Protein AF-A0A2D5X6X3-F1 (afdb_monomer)

Foldseek 3Di:
DVVVVVVVVVVVVVVVVVVVVVVVVVVVVVCLVVPDLLNQLVVCVVVVVPPPLVVSLVVSCVSVVVDDSVRSSVSNVVD

Mean predicted aligned error: 11.26 Å

Sequence (79 aa):
MLTIIVWAVGAALLLINIFLRTRILRLEGELKKLRSPQEYMTYLRQQNVQDNKVAAIKALRKQYPELSLIEANSLYENL

Structure (mmCIF, N/CA/C/O backbone):
data_AF-A0A2D5X6X3-F1
#
_entry.id   AF-A0A2D5X6X3-F1
#
loop_
_atom_site.group_PDB
_atom_site.id
_atom_site.type_symbol
_atom_site.label_atom_id
_atom_site.label_alt_id
_atom_site.label_comp_id
_atom_site.label_asym_id
_atom_site.label_entity_id
_atom_site.label_seq_id
_atom_site.pdbx_PDB_ins_code
_atom_site.Cartn_x
_atom_site.Cartn_y
_atom_site.Cartn_z
_atom_site.occupancy
_atom_site.B_iso_or_equiv
_atom_site.auth_seq_id
_atom_site.auth_comp_id
_atom_site.auth_asym_id
_atom_site.auth_atom_id
_atom_site.pdbx_PDB_model_num
ATOM 1 N N . MET A 1 1 ? 17.277 -7.617 -38.536 1.00 68.12 1 MET A N 1
ATOM 2 C CA . MET A 1 1 ? 17.392 -6.237 -38.008 1.00 68.12 1 MET A CA 1
ATOM 3 C C . MET A 1 1 ? 16.087 -5.793 -37.348 1.00 68.12 1 MET A C 1
ATOM 5 O O . MET A 1 1 ? 16.056 -5.705 -36.131 1.00 68.12 1 MET A O 1
ATOM 9 N N . LEU A 1 2 ? 14.994 -5.610 -38.101 1.00 80.81 2 LEU A N 1
ATOM 10 C CA . LEU A 1 2 ? 13.727 -5.049 -37.591 1.00 80.81 2 LEU A CA 1
ATOM 11 C C . LEU A 1 2 ? 13.051 -5.901 -36.498 1.00 80.81 2 LEU A C 1
ATOM 13 O O . LEU A 1 2 ? 12.608 -5.374 -35.485 1.00 80.81 2 LEU A O 1
ATOM 17 N N . THR A 1 3 ? 13.074 -7.228 -36.638 1.00 87.06 3 THR A N 1
ATOM 18 C CA . THR A 1 3 ? 12.545 -8.173 -35.640 1.00 87.06 3 THR A CA 1
ATOM 19 C C . THR A 1 3 ? 13.258 -8.054 -34.292 1.00 87.06 3 THR A C 1
ATOM 21 O O . THR A 1 3 ? 12.612 -8.046 -33.252 1.00 87.06 3 THR A O 1
ATOM 24 N N . ILE A 1 4 ? 14.585 -7.902 -34.301 1.00 88.00 4 ILE A N 1
ATOM 25 C CA . ILE A 1 4 ? 15.397 -7.783 -33.079 1.00 88.00 4 ILE A CA 1
ATOM 26 C C . ILE A 1 4 ? 15.069 -6.475 -32.350 1.00 88.00 4 ILE A C 1
ATOM 28 O O . ILE A 1 4 ? 14.961 -6.464 -31.128 1.00 88.00 4 ILE A O 1
ATOM 32 N N . ILE A 1 5 ? 14.838 -5.391 -33.097 1.00 88.12 5 ILE A N 1
ATOM 33 C CA . ILE A 1 5 ? 14.459 -4.086 -32.539 1.00 88.12 5 ILE A CA 1
ATOM 34 C C . ILE A 1 5 ? 13.084 -4.164 -31.862 1.00 88.12 5 ILE A C 1
ATOM 36 O O . ILE A 1 5 ? 12.930 -3.679 -30.745 1.00 88.12 5 ILE A O 1
ATOM 40 N N . VAL A 1 6 ? 12.101 -4.824 -32.486 1.00 90.88 6 VAL A N 1
ATOM 41 C CA . VAL A 1 6 ? 10.759 -5.003 -31.899 1.00 90.88 6 VAL A CA 1
ATOM 42 C C . VAL A 1 6 ? 10.825 -5.788 -30.586 1.00 90.88 6 VAL A C 1
ATOM 44 O O . VAL A 1 6 ? 10.228 -5.375 -29.591 1.00 90.88 6 VAL A O 1
ATOM 47 N N . TRP A 1 7 ? 11.601 -6.874 -30.547 1.00 92.00 7 TRP A N 1
ATOM 48 C CA . TRP A 1 7 ? 11.813 -7.647 -29.320 1.00 92.00 7 TRP A CA 1
ATOM 49 C C . TRP A 1 7 ? 12.550 -6.847 -28.241 1.00 92.00 7 TRP A C 1
ATOM 51 O O . TRP A 1 7 ? 12.171 -6.916 -27.073 1.00 92.00 7 TRP A O 1
ATOM 61 N N . ALA A 1 8 ? 13.551 -6.047 -28.616 1.00 90.38 8 ALA A N 1
ATOM 62 C CA . ALA A 1 8 ? 14.280 -5.193 -27.682 1.00 90.38 8 ALA A CA 1
ATOM 63 C C . ALA A 1 8 ? 13.376 -4.118 -27.051 1.00 90.38 8 ALA A C 1
ATOM 65 O O . ALA A 1 8 ? 13.408 -3.925 -25.837 1.00 90.38 8 ALA A O 1
ATOM 66 N N . VAL A 1 9 ? 12.524 -3.464 -27.848 1.00 94.00 9 VAL A N 1
ATOM 67 C CA . VAL A 1 9 ? 11.554 -2.472 -27.352 1.00 94.00 9 VAL A CA 1
ATOM 68 C C . VAL A 1 9 ? 10.504 -3.132 -26.454 1.00 94.00 9 VAL A C 1
ATOM 70 O O . VAL A 1 9 ? 10.215 -2.621 -25.372 1.00 94.00 9 VAL A O 1
ATOM 73 N N . GLY A 1 10 ? 9.972 -4.292 -26.854 1.00 91.50 10 GLY A N 1
ATOM 74 C CA . GLY A 1 10 ? 9.021 -5.051 -26.039 1.00 91.50 10 GLY A CA 1
ATOM 75 C C . GLY A 1 10 ? 9.610 -5.470 -24.689 1.00 91.50 10 GLY A C 1
ATOM 76 O O . GLY A 1 10 ? 8.987 -5.261 -23.648 1.00 91.50 10 GLY A O 1
ATOM 77 N N . ALA A 1 11 ? 10.841 -5.986 -24.681 1.00 92.19 11 ALA A N 1
ATOM 78 C CA . ALA A 1 11 ? 11.543 -6.357 -23.456 1.00 92.19 11 ALA A CA 1
ATOM 79 C C . ALA A 1 11 ? 11.818 -5.143 -22.553 1.00 92.19 11 ALA A C 1
ATOM 81 O O . ALA A 1 11 ? 11.600 -5.219 -21.343 1.00 92.19 11 ALA A O 1
ATOM 82 N N . ALA A 1 12 ? 12.226 -4.006 -23.125 1.00 93.19 12 ALA A N 1
ATOM 83 C CA . ALA A 1 12 ? 12.437 -2.773 -22.370 1.00 93.19 12 ALA A CA 1
ATOM 84 C C . ALA A 1 12 ? 11.143 -2.280 -21.700 1.00 93.19 12 ALA A C 1
ATOM 86 O O . ALA A 1 12 ? 11.153 -1.943 -20.516 1.00 93.19 12 ALA A O 1
ATOM 87 N N . LEU A 1 13 ? 10.012 -2.304 -22.414 1.00 93.81 13 LEU A N 1
ATOM 88 C CA . LEU A 1 13 ? 8.708 -1.929 -21.858 1.00 93.81 13 LEU A CA 1
ATOM 89 C C . LEU A 1 13 ? 8.267 -2.861 -20.724 1.00 93.81 13 LEU A C 1
ATOM 91 O O . LEU A 1 13 ? 7.749 -2.389 -19.711 1.00 93.81 13 LEU A O 1
ATOM 95 N N . LEU A 1 14 ? 8.503 -4.168 -20.855 1.00 92.31 14 LEU A N 1
ATOM 96 C CA . LEU A 1 14 ? 8.196 -5.135 -19.799 1.00 92.31 14 LEU A CA 1
ATOM 97 C C . LEU A 1 14 ? 9.049 -4.904 -18.547 1.00 92.31 14 LEU A C 1
ATOM 99 O O . LEU A 1 14 ? 8.516 -4.911 -17.437 1.00 92.31 14 LEU A O 1
ATOM 103 N N . LEU A 1 15 ? 10.348 -4.639 -18.713 1.00 92.00 15 LEU A N 1
ATOM 104 C CA . LEU A 1 15 ? 11.241 -4.319 -17.597 1.00 92.00 15 LEU A CA 1
ATOM 105 C C . LEU A 1 15 ? 10.825 -3.025 -16.891 1.00 92.00 15 LEU A C 1
ATOM 107 O O . LEU A 1 15 ? 10.767 -2.996 -15.663 1.00 92.00 15 LEU A O 1
ATOM 111 N N . ILE A 1 16 ? 10.475 -1.984 -17.652 1.00 90.88 16 ILE A N 1
ATOM 112 C CA . ILE A 1 16 ? 9.956 -0.721 -17.111 1.00 90.88 16 ILE A CA 1
ATOM 113 C C . ILE A 1 16 ? 8.660 -0.973 -16.334 1.00 90.88 16 ILE A C 1
ATOM 115 O O . ILE A 1 16 ? 8.540 -0.528 -15.196 1.00 90.88 16 ILE A O 1
ATOM 119 N N . ASN A 1 17 ? 7.718 -1.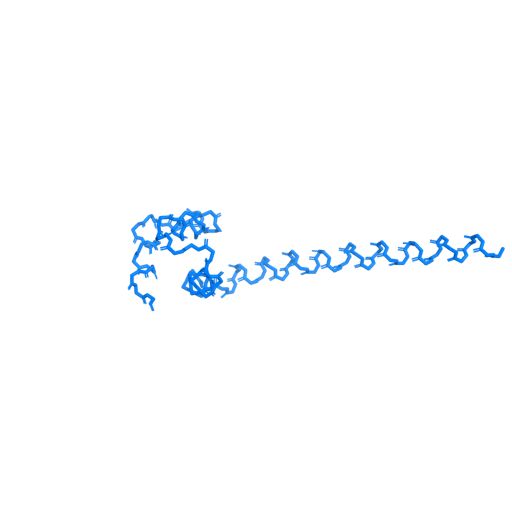736 -16.891 1.00 91.62 17 ASN A N 1
ATOM 120 C CA . ASN A 1 17 ? 6.451 -2.057 -16.231 1.00 91.62 17 ASN A CA 1
ATOM 121 C C . ASN A 1 17 ? 6.674 -2.774 -14.887 1.00 91.62 17 ASN A C 1
ATOM 123 O O . ASN A 1 17 ? 6.175 -2.331 -13.851 1.00 91.62 17 ASN A O 1
ATOM 127 N N . ILE A 1 18 ? 7.498 -3.827 -14.874 1.00 86.38 18 ILE A N 1
ATOM 128 C CA . ILE A 1 18 ? 7.831 -4.561 -13.646 1.00 86.38 18 ILE A CA 1
ATOM 129 C C . ILE A 1 18 ? 8.528 -3.640 -12.641 1.00 86.38 18 ILE A C 1
ATOM 131 O O . ILE A 1 18 ? 8.186 -3.651 -11.457 1.00 86.38 18 ILE A O 1
ATOM 135 N N . PHE A 1 19 ? 9.467 -2.806 -13.090 1.00 87.44 19 PHE A N 1
ATOM 136 C CA . PHE A 1 19 ? 10.189 -1.885 -12.219 1.00 87.44 19 PHE A CA 1
ATOM 137 C C . PHE A 1 19 ? 9.266 -0.844 -11.586 1.00 87.44 19 PHE A C 1
ATOM 139 O O . PHE A 1 19 ? 9.315 -0.657 -10.370 1.00 87.44 19 PHE A O 1
ATOM 146 N N . LEU A 1 20 ? 8.387 -0.213 -12.371 1.00 84.06 20 LEU A N 1
ATOM 147 C CA . LEU A 1 20 ? 7.399 0.734 -11.855 1.00 84.06 20 LEU A CA 1
ATOM 148 C C . LEU A 1 20 ? 6.451 0.055 -10.872 1.00 84.06 20 LEU A C 1
ATOM 150 O O . LEU A 1 20 ? 6.227 0.581 -9.787 1.00 84.06 20 LEU A O 1
ATOM 154 N N . ARG A 1 21 ? 5.946 -1.137 -11.199 1.00 80.88 21 ARG A N 1
ATOM 155 C CA . ARG A 1 21 ? 5.040 -1.879 -10.317 1.00 80.88 21 ARG A CA 1
ATOM 156 C C . ARG A 1 21 ? 5.711 -2.259 -8.997 1.00 80.88 21 ARG A C 1
ATOM 158 O O . ARG A 1 21 ? 5.107 -2.125 -7.939 1.00 80.88 21 ARG A O 1
ATOM 165 N N . THR A 1 22 ? 6.976 -2.669 -9.042 1.00 80.62 22 THR A N 1
ATOM 166 C CA . THR A 1 22 ? 7.756 -3.011 -7.842 1.00 80.62 22 THR A CA 1
ATOM 167 C C . THR A 1 22 ? 8.076 -1.768 -7.012 1.00 80.62 22 THR A C 1
ATOM 169 O O . THR A 1 22 ? 7.978 -1.802 -5.787 1.00 80.62 22 THR A O 1
ATOM 172 N N . ARG A 1 23 ? 8.416 -0.648 -7.667 1.00 78.19 23 ARG A N 1
ATOM 173 C CA . ARG A 1 23 ? 8.612 0.656 -7.019 1.00 78.19 23 ARG A CA 1
ATOM 174 C C . ARG A 1 23 ? 7.333 1.119 -6.334 1.00 78.19 23 ARG A C 1
ATOM 176 O O . ARG A 1 23 ? 7.423 1.518 -5.185 1.00 78.19 23 ARG A O 1
ATOM 183 N N . ILE A 1 24 ? 6.176 1.020 -6.992 1.00 81.06 24 ILE A N 1
ATOM 184 C CA . ILE A 1 24 ? 4.869 1.366 -6.416 1.00 81.06 24 ILE A CA 1
ATOM 185 C C . ILE A 1 24 ? 4.578 0.497 -5.198 1.00 81.06 24 ILE A C 1
ATOM 187 O O . ILE A 1 24 ? 4.305 1.045 -4.146 1.00 81.06 24 ILE A O 1
ATOM 191 N N . LEU A 1 25 ? 4.727 -0.827 -5.285 1.00 74.44 25 LEU A N 1
ATOM 192 C CA . LEU A 1 25 ? 4.480 -1.717 -4.142 1.00 74.44 25 LEU A CA 1
ATOM 193 C C . LEU A 1 25 ? 5.427 -1.442 -2.966 1.00 74.44 25 LEU A C 1
ATOM 195 O O . LEU A 1 25 ? 5.028 -1.507 -1.805 1.00 74.44 25 LEU A O 1
ATOM 199 N N . ARG A 1 26 ? 6.693 -1.117 -3.250 1.00 73.56 26 ARG A N 1
ATOM 200 C CA . ARG A 1 26 ? 7.667 -0.750 -2.218 1.00 73.56 26 ARG A CA 1
ATOM 201 C C . ARG A 1 26 ? 7.366 0.619 -1.618 1.00 73.56 26 ARG A C 1
ATOM 203 O O . ARG A 1 26 ? 7.441 0.757 -0.405 1.00 73.56 26 ARG A O 1
ATOM 210 N N . LEU A 1 27 ? 6.996 1.593 -2.446 1.00 72.06 27 LEU A N 1
ATOM 211 C CA . LEU A 1 27 ? 6.565 2.920 -2.016 1.00 72.06 27 LEU A CA 1
ATOM 212 C C . LEU A 1 27 ? 5.276 2.836 -1.208 1.00 72.06 27 LEU A C 1
ATOM 214 O O . LEU A 1 27 ? 5.199 3.493 -0.191 1.00 72.06 27 LEU A O 1
ATOM 218 N N . GLU A 1 28 ? 4.309 2.003 -1.588 1.00 66.88 28 GLU A N 1
ATOM 219 C CA . GLU A 1 28 ? 3.099 1.711 -0.814 1.00 66.88 28 GLU A CA 1
ATOM 220 C C . GLU A 1 28 ? 3.430 1.027 0.509 1.00 66.88 28 GLU A C 1
ATOM 222 O O . GLU A 1 28 ? 2.802 1.329 1.515 1.00 66.88 28 GLU A O 1
ATOM 227 N N . GLY A 1 29 ? 4.414 0.126 0.536 1.00 64.50 29 GLY A N 1
ATOM 228 C CA . GLY A 1 29 ? 4.882 -0.524 1.759 1.00 64.50 29 GLY A CA 1
ATOM 229 C C . GLY A 1 29 ? 5.628 0.427 2.697 1.00 64.50 29 GLY A C 1
ATOM 230 O O . GLY A 1 29 ? 5.441 0.365 3.909 1.00 64.50 29 GLY A O 1
ATOM 231 N N . GLU A 1 30 ? 6.451 1.325 2.159 1.00 64.25 30 GLU A N 1
ATOM 232 C CA . GLU A 1 30 ? 7.120 2.371 2.936 1.00 64.25 30 GLU A CA 1
ATOM 233 C C . GLU A 1 30 ? 6.134 3.458 3.361 1.00 6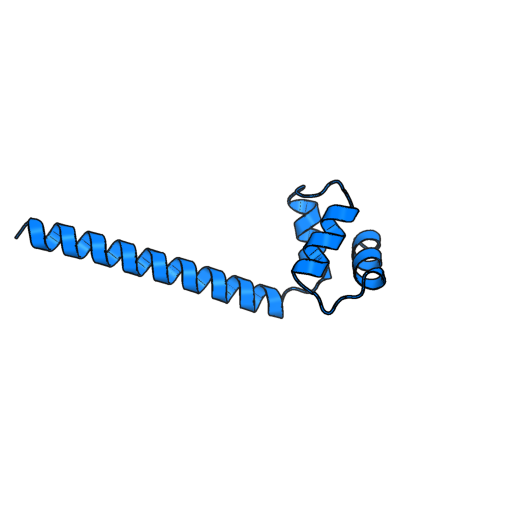4.25 30 GLU A C 1
ATOM 235 O O . GLU A 1 30 ? 6.113 3.813 4.531 1.00 64.25 30 GLU A O 1
ATOM 240 N N . LEU A 1 31 ? 5.209 3.871 2.493 1.00 63.84 31 LEU A N 1
ATOM 241 C CA . LEU A 1 31 ? 4.043 4.669 2.867 1.00 63.84 31 LEU A CA 1
ATOM 242 C C . LEU A 1 31 ? 3.250 3.960 3.9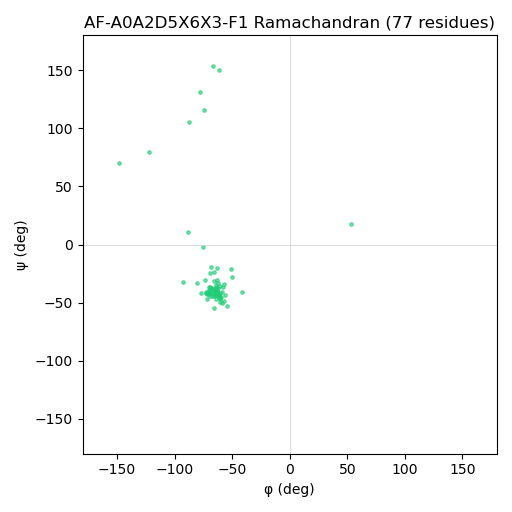51 1.00 63.84 31 LEU A C 1
ATOM 244 O O . LEU A 1 31 ? 2.898 4.594 4.914 1.00 63.84 31 LEU A O 1
ATOM 248 N N . LYS A 1 32 ? 3.012 2.654 3.893 1.00 59.72 32 LYS A N 1
ATOM 249 C CA . LYS A 1 32 ? 2.299 1.938 4.959 1.00 59.72 32 LYS A CA 1
ATOM 250 C C . LYS A 1 32 ? 3.050 1.973 6.297 1.00 59.72 32 LYS A C 1
ATOM 252 O O . LYS A 1 32 ? 2.412 1.958 7.343 1.00 59.72 32 LYS A O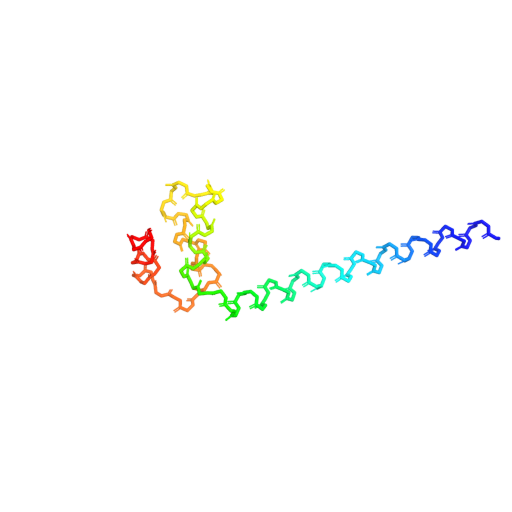 1
ATOM 257 N N . LYS A 1 33 ? 4.385 2.025 6.262 1.00 59.41 33 LYS A N 1
ATOM 258 C CA . LYS A 1 33 ? 5.246 2.143 7.450 1.00 59.41 33 LYS A CA 1
ATOM 259 C C . LYS A 1 33 ? 5.358 3.575 7.982 1.00 59.41 33 LYS A C 1
ATOM 261 O O . LYS A 1 33 ? 5.516 3.740 9.184 1.00 59.41 33 LYS A O 1
ATOM 266 N N . LEU A 1 34 ? 5.323 4.580 7.108 1.00 57.66 34 LEU A N 1
ATOM 267 C CA . LEU A 1 34 ? 5.443 5.997 7.472 1.00 57.66 34 LEU A CA 1
ATOM 268 C C . LEU A 1 34 ? 4.089 6.675 7.710 1.00 57.66 34 LEU A C 1
ATOM 270 O O . LEU A 1 34 ? 3.988 7.575 8.535 1.00 57.66 34 LEU A O 1
ATOM 274 N N . ARG A 1 35 ? 3.052 6.247 6.993 1.00 63.91 35 ARG A N 1
ATOM 275 C CA . ARG A 1 35 ? 1.700 6.790 7.054 1.00 63.91 35 ARG A CA 1
ATOM 276 C C . ARG A 1 35 ? 1.056 6.314 8.334 1.00 63.91 35 ARG A C 1
ATOM 278 O O . ARG A 1 35 ? 0.814 5.117 8.521 1.00 63.91 35 ARG A O 1
ATOM 285 N N . SER A 1 36 ? 0.763 7.274 9.198 1.00 69.88 36 SER A N 1
ATOM 286 C CA . SER A 1 36 ? 0.003 7.012 10.403 1.00 69.88 36 SER A CA 1
ATOM 287 C C . SER A 1 36 ? -1.393 6.489 10.024 1.00 69.88 36 SER A C 1
ATOM 289 O O . SER A 1 36 ? -1.953 6.865 8.985 1.00 69.88 36 SER A O 1
ATOM 291 N N . PRO A 1 37 ? -2.006 5.643 10.867 1.00 69.50 37 PRO A N 1
ATOM 292 C CA . PRO A 1 37 ? -3.396 5.220 10.694 1.00 69.50 37 PRO A CA 1
ATOM 293 C C . PRO A 1 37 ? -4.364 6.401 10.481 1.00 69.50 37 PRO A C 1
ATOM 295 O O . PRO A 1 37 ? -5.369 6.265 9.786 1.00 69.50 37 PRO A O 1
ATOM 298 N N . GLN A 1 38 ? -4.023 7.575 11.027 1.00 69.81 38 GLN A N 1
ATOM 299 C CA . GLN A 1 38 ? -4.753 8.835 10.873 1.00 69.81 38 GLN A CA 1
ATOM 300 C C . GLN A 1 38 ? -4.717 9.341 9.431 1.00 69.81 38 GLN A C 1
ATOM 302 O O . GLN A 1 38 ? -5.771 9.516 8.830 1.00 69.81 38 GLN A O 1
ATOM 307 N N . GLU A 1 39 ? -3.529 9.497 8.841 1.00 74.00 39 GLU A N 1
ATOM 308 C CA . GLU A 1 39 ? -3.376 9.970 7.459 1.00 74.00 39 GLU A CA 1
ATOM 309 C C . GLU A 1 39 ? -4.008 9.018 6.435 1.00 74.00 39 GLU A C 1
ATOM 311 O O . GLU A 1 39 ? -4.519 9.452 5.397 1.00 74.00 39 GLU A O 1
ATOM 316 N N . TYR A 1 40 ? -3.988 7.707 6.708 1.00 74.94 40 TYR A N 1
ATOM 317 C CA . TYR A 1 40 ? -4.685 6.732 5.870 1.00 74.94 40 TYR A CA 1
ATOM 318 C C . TYR A 1 40 ? -6.202 6.923 5.937 1.00 74.94 40 TYR A C 1
ATOM 320 O O . TYR A 1 40 ? -6.870 6.900 4.904 1.00 74.94 40 TYR A O 1
ATOM 328 N N . MET A 1 41 ? -6.742 7.171 7.130 1.00 74.62 41 MET A N 1
ATOM 329 C CA . MET A 1 41 ? -8.167 7.419 7.313 1.00 74.62 41 MET A CA 1
ATOM 330 C C . MET A 1 41 ? -8.601 8.771 6.709 1.00 74.62 41 MET A C 1
ATOM 332 O O . MET A 1 41 ? -9.649 8.836 6.065 1.00 74.62 41 MET A O 1
ATOM 336 N N . THR A 1 42 ? -7.768 9.820 6.786 1.00 76.25 42 THR A N 1
ATOM 337 C CA . THR A 1 42 ? -8.003 11.099 6.082 1.00 76.25 42 THR A CA 1
ATOM 338 C C . THR A 1 42 ? -8.097 10.895 4.573 1.00 76.25 42 THR A C 1
ATOM 340 O O . THR A 1 42 ? -8.960 11.467 3.911 1.00 76.25 42 THR A O 1
ATOM 343 N N . TYR A 1 43 ? -7.232 10.046 4.022 1.00 75.75 43 TYR A N 1
ATOM 344 C CA . TYR A 1 43 ? -7.232 9.724 2.601 1.00 75.75 43 TYR A CA 1
ATOM 345 C C . TYR A 1 43 ? -8.450 8.917 2.168 1.00 75.75 43 TYR A C 1
ATOM 347 O O . TYR A 1 43 ? -9.036 9.234 1.138 1.00 75.75 43 TYR A O 1
ATOM 355 N N . LEU A 1 44 ? -8.873 7.924 2.957 1.00 74.88 44 LEU A N 1
ATOM 356 C CA . LEU A 1 44 ? -10.117 7.194 2.690 1.00 74.88 44 LEU A CA 1
ATOM 357 C C . LEU A 1 44 ? -11.328 8.139 2.643 1.00 74.88 44 LEU A C 1
ATOM 359 O O . LEU A 1 44 ? -12.214 7.956 1.806 1.00 74.88 44 LEU A O 1
ATOM 363 N N . ARG A 1 45 ? -11.331 9.175 3.493 1.00 73.00 45 ARG A N 1
ATOM 364 C CA . ARG A 1 45 ? -12.363 10.218 3.516 1.00 73.00 45 ARG A CA 1
ATOM 365 C C . ARG A 1 45 ? -12.274 11.155 2.309 1.00 73.00 45 ARG A C 1
ATOM 367 O O . ARG A 1 45 ? -13.278 11.382 1.647 1.00 73.00 45 ARG A O 1
ATOM 374 N N . GLN A 1 46 ?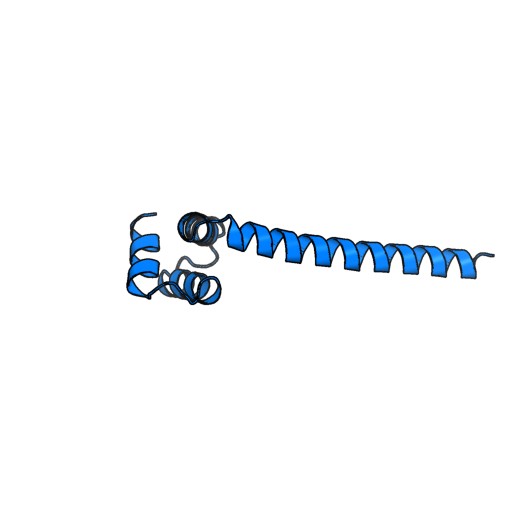 -11.080 11.646 1.970 1.00 73.19 46 GLN A N 1
ATOM 375 C CA . GLN A 1 46 ? -10.862 12.515 0.801 1.00 73.19 46 GLN A CA 1
ATOM 376 C C . GLN A 1 46 ? -11.157 11.823 -0.527 1.00 73.19 46 GLN A C 1
ATOM 378 O O . GLN A 1 46 ? -11.664 12.447 -1.454 1.00 73.19 46 GLN A O 1
ATOM 383 N N . GLN A 1 47 ? -10.844 10.535 -0.630 1.00 68.44 47 GLN A N 1
ATOM 384 C CA . GLN A 1 47 ? -11.089 9.769 -1.843 1.00 68.44 47 GLN A CA 1
ATOM 385 C C . GLN A 1 47 ? -12.579 9.420 -2.010 1.00 68.44 47 GLN A C 1
ATOM 387 O O . GLN A 1 47 ? -12.951 8.818 -3.014 1.00 68.44 47 GLN A O 1
ATOM 392 N N . ASN A 1 48 ? -13.433 9.801 -1.047 1.00 61.16 48 ASN A N 1
ATOM 393 C CA . ASN A 1 48 ? -14.882 9.595 -1.048 1.00 61.16 48 ASN A CA 1
ATOM 394 C C . ASN A 1 48 ? -15.295 8.132 -1.292 1.00 61.16 48 ASN A C 1
ATOM 396 O O . ASN A 1 48 ? -16.434 7.833 -1.642 1.00 61.16 48 ASN A O 1
ATOM 400 N N . VAL A 1 49 ? -14.360 7.193 -1.103 1.00 58.41 49 VAL A N 1
ATOM 401 C CA . VAL A 1 49 ? -14.580 5.767 -1.373 1.00 58.41 49 VAL A CA 1
ATOM 402 C C . VAL A 1 49 ? -15.624 5.226 -0.395 1.00 58.41 49 VAL A C 1
ATOM 404 O O . VAL A 1 49 ? -16.251 4.202 -0.663 1.00 58.41 49 VAL A O 1
ATOM 407 N N . GLN A 1 50 ? -15.794 5.880 0.763 1.00 57.78 50 GLN A N 1
ATOM 408 C CA . GLN A 1 50 ? -16.567 5.371 1.889 1.00 57.78 50 GLN A CA 1
ATOM 409 C C . GLN A 1 50 ? -17.236 6.504 2.683 1.00 57.78 50 GLN A C 1
ATOM 411 O O . GLN A 1 50 ? -16.913 6.721 3.845 1.00 57.78 50 GLN A O 1
ATOM 416 N N . ASP A 1 51 ? -18.252 7.148 2.096 1.00 63.47 51 ASP A N 1
ATOM 417 C CA . ASP A 1 51 ? -19.277 7.919 2.844 1.00 63.47 51 ASP A CA 1
ATOM 418 C C . ASP A 1 51 ? -19.893 7.080 3.992 1.00 63.47 51 ASP A C 1
ATOM 420 O O . ASP A 1 51 ? -20.430 7.571 4.984 1.00 63.47 51 ASP A O 1
ATOM 424 N N . ASN A 1 52 ? -19.768 5.754 3.879 1.00 71.94 52 ASN A N 1
ATOM 425 C CA . ASN A 1 52 ? -20.100 4.799 4.914 1.00 71.94 52 ASN A CA 1
ATOM 426 C C . ASN A 1 52 ? -18.917 4.557 5.873 1.00 71.94 52 ASN A C 1
ATOM 428 O O . ASN A 1 52 ? -17.995 3.790 5.574 1.00 71.94 52 ASN A O 1
ATOM 432 N N . LYS A 1 53 ? -19.017 5.124 7.079 1.00 77.62 53 LYS A N 1
ATOM 433 C CA . LYS A 1 53 ? -18.117 4.929 8.233 1.00 77.62 53 LYS A CA 1
ATOM 434 C C . LYS A 1 53 ? -17.674 3.476 8.452 1.00 77.62 53 LYS A C 1
ATOM 436 O O . LYS A 1 53 ? -16.512 3.209 8.754 1.00 77.62 53 LYS A O 1
ATOM 441 N N . VAL A 1 54 ? -18.580 2.512 8.284 1.00 79.44 54 VAL A N 1
ATOM 442 C CA . VAL A 1 54 ? -18.276 1.086 8.498 1.00 79.44 54 VAL A CA 1
ATOM 443 C C . VAL A 1 54 ? -17.291 0.569 7.452 1.00 79.44 54 VAL A C 1
ATOM 445 O O . VAL A 1 54 ? -16.406 -0.230 7.763 1.00 79.44 54 VAL A O 1
ATOM 448 N N . ALA A 1 55 ? -17.417 1.038 6.214 1.00 79.62 55 ALA A N 1
ATOM 449 C CA . ALA A 1 55 ? -16.503 0.675 5.149 1.00 79.62 55 ALA A CA 1
ATOM 450 C C . ALA A 1 55 ? -15.112 1.294 5.400 1.00 79.62 55 ALA A C 1
ATOM 452 O O . ALA A 1 55 ? -14.129 0.560 5.275 1.00 79.62 55 ALA A O 1
ATOM 453 N N . ALA A 1 56 ? -15.049 2.559 5.855 1.00 77.94 56 ALA A N 1
ATOM 454 C CA . ALA A 1 56 ? -13.821 3.277 6.262 1.00 77.94 56 ALA A CA 1
ATOM 455 C C . ALA A 1 56 ? -13.032 2.509 7.315 1.00 77.94 56 ALA A C 1
ATOM 457 O O . ALA A 1 56 ? -11.871 2.148 7.117 1.00 77.94 56 ALA A O 1
ATOM 458 N N . ILE A 1 57 ? -13.713 2.140 8.395 1.00 79.25 57 ILE A N 1
ATOM 459 C CA . ILE A 1 57 ? -13.130 1.364 9.488 1.00 79.25 57 ILE A CA 1
ATOM 460 C C . ILE A 1 57 ? -12.688 -0.025 9.003 1.00 79.25 57 ILE A C 1
ATOM 462 O O . ILE A 1 57 ? -11.614 -0.503 9.370 1.00 79.25 57 ILE A O 1
ATOM 466 N N . LYS A 1 58 ? -13.474 -0.681 8.138 1.00 83.06 58 LYS A N 1
ATOM 467 C CA . LYS A 1 58 ? -13.132 -2.001 7.586 1.00 83.06 58 LYS A CA 1
ATOM 468 C C . LYS A 1 58 ? -11.904 -1.950 6.671 1.00 83.06 58 LYS A C 1
ATOM 470 O O . LYS A 1 58 ? -11.088 -2.870 6.719 1.00 83.06 58 LYS A O 1
ATOM 475 N N . ALA A 1 59 ? -11.764 -0.908 5.853 1.00 80.56 59 ALA A N 1
ATOM 476 C CA . ALA A 1 59 ? -10.596 -0.698 5.001 1.00 80.56 59 ALA A CA 1
ATOM 477 C C . ALA A 1 59 ? -9.351 -0.363 5.833 1.00 80.56 59 ALA A C 1
ATOM 479 O O . ALA A 1 59 ? -8.310 -0.989 5.634 1.00 80.56 59 ALA A O 1
ATOM 480 N N . LEU A 1 60 ? -9.484 0.523 6.826 1.00 79.75 60 LEU A N 1
ATOM 481 C CA . LEU A 1 60 ? -8.417 0.857 7.771 1.00 79.75 60 LEU A CA 1
ATOM 482 C C . LEU A 1 60 ? -7.905 -0.393 8.498 1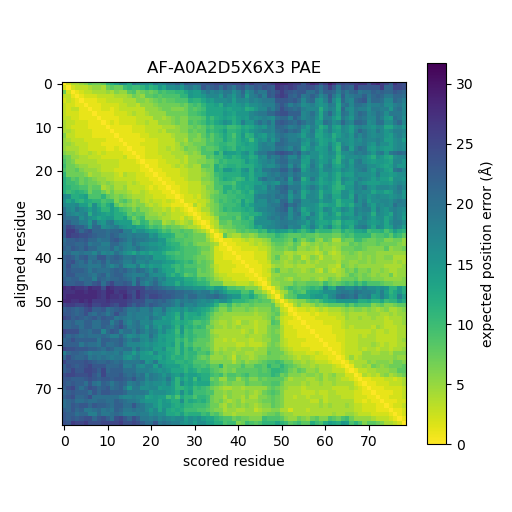.00 79.75 60 LEU A C 1
ATOM 484 O O . LEU A 1 60 ? -6.709 -0.658 8.475 1.00 79.75 60 LEU A O 1
ATOM 488 N N . ARG A 1 61 ? -8.798 -1.225 9.047 1.00 80.25 61 ARG A N 1
ATOM 489 C CA . ARG A 1 61 ? -8.423 -2.465 9.753 1.00 80.25 61 ARG A CA 1
ATOM 490 C C . ARG A 1 61 ? -7.871 -3.556 8.828 1.00 80.25 61 ARG A C 1
ATOM 492 O O . ARG A 1 61 ? -7.136 -4.430 9.268 1.00 80.25 61 ARG A O 1
ATOM 499 N N . LYS A 1 62 ? -8.224 -3.543 7.538 1.00 81.62 62 LYS A N 1
ATOM 500 C CA . LYS A 1 62 ? -7.607 -4.431 6.537 1.00 81.62 62 LYS A CA 1
ATOM 501 C C . LYS A 1 62 ? -6.158 -4.020 6.266 1.00 81.62 62 LYS A C 1
ATOM 503 O O . LYS A 1 62 ? -5.309 -4.880 6.042 1.00 81.62 62 LYS A O 1
ATOM 508 N N . GLN A 1 63 ? -5.891 -2.716 6.277 1.00 73.75 63 GLN A N 1
ATOM 509 C CA . GLN A 1 63 ? -4.558 -2.167 6.076 1.00 73.75 63 GLN A CA 1
ATOM 510 C C . GLN A 1 63 ? -3.704 -2.321 7.348 1.00 73.75 63 GLN A C 1
ATOM 512 O O . GLN A 1 63 ? -2.562 -2.760 7.234 1.00 73.75 63 GLN A O 1
ATOM 517 N N . TYR A 1 64 ? -4.276 -2.067 8.527 1.00 76.12 64 TYR A N 1
ATOM 518 C CA . TYR A 1 64 ? -3.636 -2.152 9.844 1.00 76.12 64 TYR A CA 1
ATOM 519 C C . TYR A 1 64 ? -4.410 -3.136 10.744 1.00 76.12 64 TYR A C 1
ATOM 521 O O . TYR A 1 64 ? -5.254 -2.714 11.540 1.00 76.12 64 TYR A O 1
ATOM 529 N N . PRO A 1 65 ? -4.207 -4.458 10.588 1.00 74.25 65 PRO A N 1
ATOM 530 C CA . PRO A 1 65 ? -4.889 -5.470 11.401 1.00 74.25 65 PRO A CA 1
ATOM 531 C C . PRO A 1 65 ? -4.555 -5.390 12.897 1.00 74.25 65 PRO A C 1
ATOM 533 O O . PRO A 1 65 ? -5.316 -5.899 13.715 1.00 74.25 65 PRO A O 1
ATOM 536 N N . GLU A 1 66 ? -3.442 -4.750 13.248 1.00 77.88 66 GLU A N 1
ATOM 537 C CA . GLU A 1 66 ? -3.014 -4.447 14.611 1.00 77.88 66 GLU A CA 1
ATOM 538 C C . GLU A 1 66 ? -3.888 -3.404 15.325 1.00 77.88 66 GLU A C 1
ATOM 540 O O . GLU A 1 66 ? -3.872 -3.358 16.553 1.00 77.88 66 GLU A O 1
ATOM 545 N N . LEU A 1 67 ? -4.671 -2.600 14.593 1.00 76.31 67 LEU A N 1
ATOM 546 C CA . LEU A 1 67 ? -5.590 -1.636 15.198 1.00 76.31 67 LEU A CA 1
ATOM 547 C C . LEU A 1 67 ? -6.857 -2.324 15.715 1.00 76.31 67 LEU A C 1
ATOM 549 O O . LEU A 1 67 ? -7.558 -3.037 14.985 1.00 76.31 67 LEU A O 1
ATOM 553 N N . SER A 1 68 ? -7.219 -2.020 16.962 1.00 76.31 68 SER A N 1
ATOM 554 C CA . SER A 1 68 ? -8.510 -2.422 17.518 1.00 76.31 68 SER A CA 1
ATOM 555 C C . SER A 1 68 ? -9.663 -1.710 16.802 1.00 76.31 68 SER A C 1
ATOM 557 O O . SER A 1 68 ? -9.528 -0.594 16.301 1.00 76.31 68 SER A O 1
ATOM 559 N N . LEU A 1 69 ? -10.850 -2.327 16.792 1.00 78.19 69 LEU A N 1
ATOM 560 C CA . LEU A 1 69 ? -12.058 -1.716 16.224 1.00 78.19 69 LEU A CA 1
ATOM 561 C C . LEU A 1 69 ? -12.388 -0.366 16.888 1.00 78.19 69 LEU A C 1
ATOM 563 O O . LEU A 1 69 ? -12.897 0.539 16.233 1.00 78.19 69 LEU A O 1
ATOM 567 N N . ILE A 1 70 ? -12.092 -0.249 18.186 1.00 79.94 70 ILE A N 1
ATOM 568 C CA . ILE A 1 70 ? -12.346 0.953 18.987 1.00 79.94 70 ILE A CA 1
ATOM 569 C C . ILE A 1 70 ? -11.392 2.076 18.571 1.00 79.94 70 ILE A C 1
ATOM 571 O O . ILE A 1 70 ? -11.835 3.205 18.383 1.00 79.94 70 ILE A O 1
ATOM 575 N N . GLU A 1 71 ? -10.114 1.756 18.361 1.00 76.88 71 GLU A N 1
ATOM 576 C CA . GLU A 1 71 ? -9.103 2.710 17.891 1.00 76.88 71 GLU A CA 1
ATOM 577 C C . GLU A 1 71 ? -9.386 3.150 16.454 1.00 76.88 71 GLU A C 1
ATOM 579 O O . GLU A 1 71 ? -9.385 4.333 16.148 1.00 76.88 71 GLU A O 1
ATOM 584 N N . ALA A 1 72 ? -9.726 2.217 15.565 1.00 79.56 72 ALA A N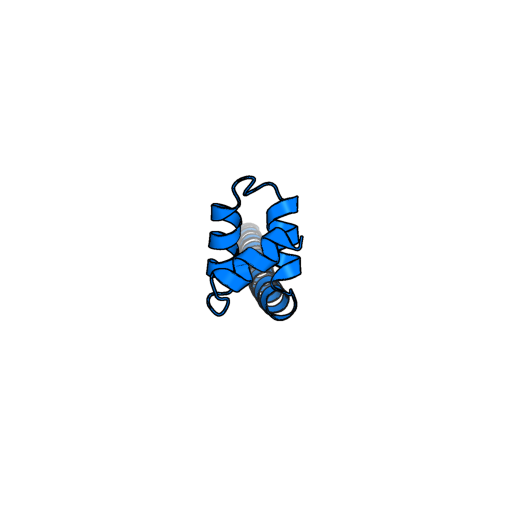 1
ATOM 585 C CA . ALA A 1 72 ? -10.114 2.549 14.198 1.00 79.56 72 ALA A CA 1
ATOM 586 C C . ALA A 1 72 ? -11.364 3.454 14.141 1.00 79.56 72 ALA A C 1
ATOM 588 O O . ALA A 1 72 ? -11.453 4.342 13.293 1.00 79.56 72 ALA A O 1
ATOM 589 N N . ASN A 1 73 ? -12.323 3.256 15.052 1.00 81.06 73 ASN A N 1
ATOM 590 C CA . ASN A 1 73 ? -13.502 4.110 15.176 1.00 81.06 73 ASN A CA 1
ATOM 591 C C . ASN A 1 73 ? -13.174 5.489 15.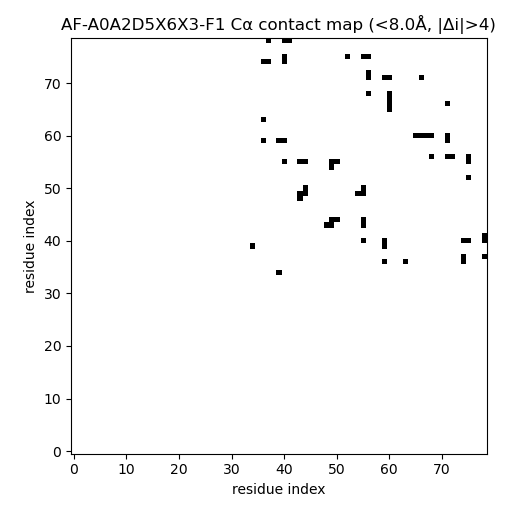770 1.00 81.06 73 ASN A C 1
ATOM 593 O O . ASN A 1 73 ? -13.672 6.490 15.262 1.00 81.06 73 ASN A O 1
ATOM 597 N N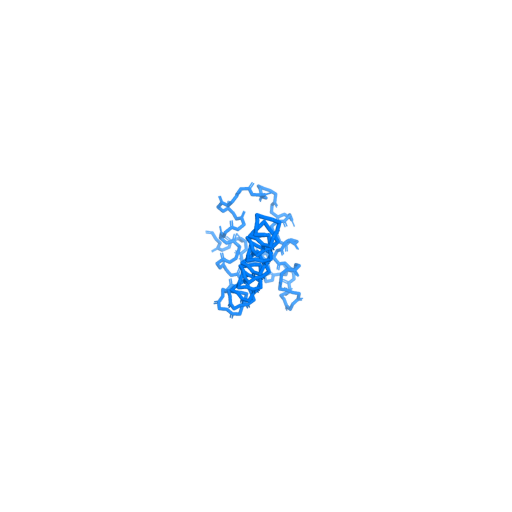 . SER A 1 74 ? -12.335 5.561 16.809 1.00 81.12 74 SER A N 1
ATOM 598 C CA . SER A 1 74 ? -11.911 6.844 17.380 1.00 81.12 74 SER A CA 1
ATOM 599 C C . SER A 1 74 ? -11.103 7.665 16.376 1.00 81.12 74 SER A C 1
ATOM 601 O O . SER A 1 74 ? -11.263 8.877 16.316 1.00 81.12 74 SER A O 1
ATOM 603 N N . LEU A 1 75 ? -10.308 7.020 15.522 1.00 81.31 75 LEU A N 1
ATOM 604 C CA . LEU A 1 75 ? -9.614 7.678 14.416 1.00 81.31 75 LEU A CA 1
ATOM 605 C C . LEU A 1 75 ? -10.554 8.223 13.340 1.00 81.31 75 LEU A C 1
ATOM 607 O O . LEU A 1 75 ? -10.226 9.228 12.724 1.00 81.31 75 LEU A O 1
ATOM 611 N N . TYR A 1 76 ? -11.704 7.588 13.107 1.00 79.25 76 TYR A N 1
ATOM 612 C CA . TYR A 1 76 ? -12.714 8.122 12.190 1.00 79.25 76 TYR A CA 1
ATOM 613 C C . TYR A 1 76 ? -13.441 9.341 12.767 1.00 79.25 76 TYR A C 1
ATOM 615 O O . TYR A 1 76 ? -13.711 10.293 12.047 1.00 79.25 76 TYR A O 1
ATOM 623 N N . GLU A 1 77 ? -13.789 9.288 14.054 1.00 79.06 77 GLU A N 1
ATOM 624 C CA . GLU A 1 77 ? -14.526 10.354 14.746 1.00 79.06 77 GLU A CA 1
ATOM 625 C C . GLU A 1 77 ? -13.655 11.587 15.024 1.00 79.06 77 GLU A C 1
ATOM 627 O O . GLU A 1 77 ? -14.165 12.700 15.033 1.00 79.06 77 GLU A O 1
ATOM 632 N N . ASN A 1 78 ? -12.346 11.394 15.227 1.00 74.19 78 ASN A N 1
ATOM 633 C CA . ASN A 1 78 ? -11.380 12.469 15.483 1.00 74.19 78 ASN A CA 1
ATOM 634 C C . ASN A 1 78 ? -10.760 13.071 14.201 1.00 74.19 78 ASN A C 1
ATOM 636 O O . ASN A 1 78 ? -9.774 13.804 14.296 1.00 74.19 78 ASN A O 1
ATOM 640 N N . LEU A 1 79 ? -11.296 12.737 13.019 1.00 68.44 79 LEU A N 1
ATOM 641 C CA . LEU A 1 79 ? -10.951 13.342 11.722 1.00 68.44 79 LEU A CA 1
ATOM 642 C C . LEU A 1 79 ? -11.878 14.499 11.373 1.00 68.44 79 LEU A C 1
ATOM 644 O O . LEU A 1 79 ? -11.348 15.524 10.900 1.00 68.44 79 LEU A O 1
#

Secondary structure (DSSP, 8-state):
-HHHHHHHHHHHHHHHHHHHHHHHHHHHHHHHHHS-HHHHHHHHHHTTTTSSHHHHHHHHHHH-TTS-HHHHHHHHHT-

pLDDT: mean 77.41, std 9.41, range [57.66, 94.0]

Solvent-accessible surface area (backbone atoms only — not comparable to full-atom values): 4516 Å² total; per-residue (Å²): 112,71,68,59,50,53,51,51,53,52,52,51,52,51,52,50,50,53,50,51,53,51,49,49,55,48,48,51,51,48,44,61,73,70,48,48,77,55,61,52,49,51,45,44,54,74,66,59,80,34,89,45,62,70,53,42,39,52,52,50,36,68,75,39,70,88,53,49,74,66,55,43,48,51,51,62,74,75,104

Radius of gyration: 19.41 Å; Cα contacts (8 Å, |Δi|>4): 35; chains: 1; bounding box: 38×22×57 Å